Protein AF-A0A955MDL1-F1 (afdb_monomer)

Structure (mmCIF, N/CA/C/O backbone):
data_AF-A0A955MDL1-F1
#
_entry.id   AF-A0A955MDL1-F1
#
loop_
_atom_site.group_PDB
_atom_site.id
_atom_site.type_symbol
_atom_site.label_atom_id
_atom_site.label_alt_id
_atom_site.label_comp_id
_atom_site.label_asym_id
_atom_site.label_entity_id
_atom_site.label_seq_id
_atom_site.pdbx_PDB_ins_code
_atom_site.Cartn_x
_atom_site.Cartn_y
_atom_site.Cartn_z
_atom_site.occupancy
_atom_site.B_iso_or_equiv
_atom_site.auth_seq_id
_atom_site.auth_comp_id
_atom_site.auth_asym_id
_atom_site.auth_atom_id
_atom_site.pdbx_PDB_model_num
ATOM 1 N N . MET A 1 1 ? -19.395 41.963 7.910 1.00 55.44 1 MET A N 1
ATOM 2 C CA . MET A 1 1 ? -18.052 42.006 8.535 1.00 55.44 1 MET A CA 1
ATOM 3 C C . MET A 1 1 ? -17.460 4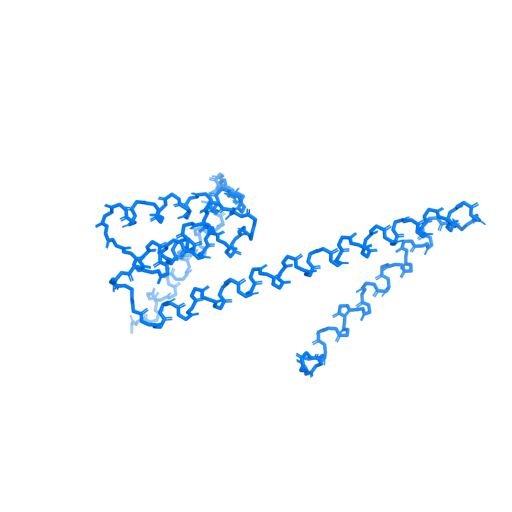0.607 8.825 1.00 55.44 1 MET A C 1
ATOM 5 O O . MET A 1 1 ? -16.649 40.478 9.725 1.00 55.44 1 MET A O 1
ATOM 9 N N . ARG A 1 2 ? -17.827 39.547 8.073 1.00 48.03 2 ARG A N 1
ATOM 10 C CA . ARG A 1 2 ? -17.294 38.172 8.255 1.00 48.03 2 ARG A CA 1
ATOM 11 C C . ARG A 1 2 ? -16.286 37.741 7.177 1.00 48.03 2 ARG A C 1
ATOM 13 O O . ARG A 1 2 ? -15.454 36.889 7.447 1.00 48.03 2 ARG A O 1
ATOM 20 N N . LEU A 1 3 ? -16.311 38.380 6.002 1.00 46.75 3 LEU A N 1
ATOM 21 C CA . LEU A 1 3 ? -15.433 38.042 4.873 1.00 46.75 3 LEU A CA 1
ATOM 22 C C . LEU A 1 3 ? -13.954 38.404 5.100 1.00 46.75 3 LEU A C 1
ATOM 24 O O . LEU A 1 3 ? -13.075 37.714 4.599 1.00 46.75 3 LEU A O 1
ATOM 28 N N . GLN A 1 4 ? -13.663 39.463 5.865 1.00 51.16 4 GLN A N 1
ATOM 29 C CA . GLN A 1 4 ? -12.275 39.865 6.130 1.00 51.16 4 GLN A CA 1
ATOM 30 C C . GLN A 1 4 ? -11.548 38.888 7.063 1.00 51.16 4 GLN A C 1
ATOM 32 O O . GLN A 1 4 ? -10.353 38.681 6.896 1.00 51.16 4 GLN A O 1
ATOM 37 N N . HIS A 1 5 ? -12.256 38.231 7.987 1.00 50.25 5 HIS A N 1
ATOM 38 C CA . HIS A 1 5 ? -11.644 37.235 8.868 1.00 50.25 5 HIS A CA 1
ATOM 39 C C . HIS A 1 5 ? -11.356 35.913 8.152 1.00 50.25 5 HIS A C 1
ATOM 41 O O . HIS A 1 5 ? -10.296 35.337 8.367 1.00 50.25 5 HIS A O 1
ATOM 47 N N . THR A 1 6 ? -12.232 35.459 7.253 1.00 51.28 6 THR A N 1
ATOM 48 C CA . THR A 1 6 ? -11.995 34.224 6.487 1.00 51.28 6 THR A CA 1
ATOM 49 C C . THR A 1 6 ? -10.823 34.360 5.517 1.00 51.28 6 THR A C 1
ATOM 51 O O . THR A 1 6 ? -10.025 33.438 5.397 1.00 51.28 6 THR A O 1
ATOM 54 N N . VAL A 1 7 ? -10.657 35.524 4.880 1.00 55.50 7 VAL A N 1
ATOM 55 C CA . VAL A 1 7 ? -9.517 35.775 3.980 1.00 55.50 7 VAL A CA 1
ATOM 56 C C . VAL A 1 7 ? -8.199 35.870 4.759 1.00 55.50 7 VAL A C 1
ATOM 58 O O . VAL A 1 7 ? -7.183 35.364 4.293 1.00 55.50 7 VAL A O 1
ATOM 61 N N . LEU A 1 8 ? -8.214 36.438 5.971 1.00 49.25 8 LEU A N 1
ATOM 62 C CA . LEU A 1 8 ? -7.022 36.518 6.822 1.00 49.25 8 LEU A CA 1
ATOM 63 C C . LEU A 1 8 ? -6.581 35.139 7.345 1.00 49.25 8 LEU A C 1
ATOM 65 O O . LEU A 1 8 ? -5.388 34.874 7.428 1.00 49.25 8 LEU A O 1
ATOM 69 N N . VAL A 1 9 ? -7.530 34.244 7.649 1.00 53.72 9 VAL A N 1
ATOM 70 C CA . VAL A 1 9 ? -7.240 32.858 8.063 1.00 53.72 9 VAL A CA 1
ATOM 71 C C . VAL A 1 9 ? -6.675 32.040 6.900 1.00 53.72 9 VAL A C 1
ATOM 73 O O . VAL A 1 9 ? -5.698 31.323 7.083 1.00 53.72 9 VAL A O 1
ATOM 76 N N . ILE A 1 10 ? -7.215 32.196 5.688 1.00 53.19 10 ILE A N 1
ATOM 77 C CA . ILE A 1 10 ? -6.696 31.511 4.492 1.00 53.19 10 ILE A CA 1
ATOM 78 C C . ILE A 1 10 ? -5.288 32.018 4.137 1.00 53.19 10 ILE A C 1
ATOM 80 O O . ILE A 1 10 ? -4.415 31.215 3.822 1.00 53.19 10 ILE A O 1
ATOM 84 N N . LEU A 1 11 ? -5.019 33.323 4.268 1.00 51.41 11 LEU A N 1
ATOM 85 C CA . LEU A 1 11 ? -3.676 33.882 4.062 1.00 51.41 11 LEU A CA 1
ATOM 86 C C . LEU A 1 11 ? -2.670 33.462 5.145 1.00 51.41 11 LEU A C 1
ATOM 88 O O . LEU A 1 11 ? -1.492 33.317 4.834 1.00 51.41 11 LEU A O 1
ATOM 92 N N . LEU A 1 12 ? -3.108 33.213 6.384 1.00 54.66 12 LEU A N 1
ATOM 93 C CA . LEU A 1 12 ? -2.248 32.644 7.430 1.00 54.66 12 LEU A CA 1
ATOM 94 C C . LEU A 1 12 ? -1.931 31.160 7.181 1.00 54.66 12 LEU A C 1
ATOM 96 O O . LEU A 1 12 ? -0.813 30.735 7.453 1.00 54.66 12 LEU A O 1
ATOM 100 N N . ILE A 1 13 ? -2.866 30.394 6.604 1.00 53.75 13 ILE A N 1
ATOM 101 C CA . ILE A 1 13 ? -2.633 28.996 6.202 1.00 53.75 13 ILE A CA 1
ATOM 102 C C . ILE A 1 13 ? -1.695 28.927 4.984 1.00 53.75 13 ILE A C 1
ATOM 104 O O . ILE A 1 13 ? -0.784 28.105 4.966 1.00 53.75 13 ILE A O 1
ATOM 108 N N . LEU A 1 14 ? -1.847 29.823 4.000 1.00 47.56 14 LEU A N 1
ATOM 109 C CA . LEU A 1 14 ? -0.930 29.893 2.854 1.00 47.56 14 LEU A CA 1
ATOM 110 C C . LEU A 1 14 ? 0.454 30.454 3.222 1.00 47.56 14 LEU A C 1
ATOM 112 O O . LEU A 1 14 ? 1.456 29.995 2.683 1.00 47.56 14 LEU A O 1
ATOM 116 N N . GLY A 1 15 ? 0.536 31.405 4.158 1.00 46.22 15 GLY A N 1
ATOM 117 C CA . GLY A 1 15 ? 1.809 31.957 4.637 1.00 46.22 15 GLY A CA 1
ATOM 118 C C . GLY A 1 15 ? 2.630 30.984 5.492 1.00 46.22 15 GLY A C 1
ATOM 119 O O . GLY A 1 15 ? 3.854 31.092 5.526 1.00 46.22 15 GLY A O 1
ATOM 120 N N . ALA A 1 16 ? 1.981 30.005 6.134 1.00 46.16 16 ALA A N 1
ATOM 121 C CA . ALA A 1 16 ? 2.651 28.930 6.867 1.00 46.16 16 ALA A CA 1
ATOM 122 C C . ALA A 1 16 ? 3.322 27.888 5.949 1.00 46.16 16 ALA A C 1
ATOM 124 O O . ALA A 1 16 ? 4.179 27.144 6.412 1.00 46.16 16 ALA A O 1
ATOM 125 N N . LEU A 1 17 ? 2.983 27.851 4.653 1.00 49.56 17 LEU A N 1
ATOM 126 C CA . LEU A 1 17 ? 3.570 26.910 3.690 1.00 49.56 17 LEU A CA 1
ATOM 127 C C . LEU A 1 17 ? 4.848 27.430 3.019 1.00 49.56 17 LEU A C 1
ATOM 129 O O . LEU A 1 17 ? 5.585 26.647 2.430 1.00 49.56 17 LEU A O 1
ATOM 133 N N . THR A 1 18 ? 5.144 28.730 3.102 1.00 49.56 18 THR A N 1
ATOM 134 C CA . THR A 1 18 ? 6.296 29.320 2.395 1.00 49.56 18 THR A CA 1
ATOM 135 C C . THR A 1 18 ? 7.410 29.802 3.318 1.00 49.56 18 THR A C 1
ATOM 137 O O . THR A 1 18 ? 8.380 30.378 2.832 1.00 49.56 18 THR A O 1
ATOM 140 N N . ASN A 1 19 ? 7.297 29.608 4.637 1.00 50.38 19 ASN A N 1
ATOM 141 C CA . ASN A 1 19 ? 8.309 30.089 5.576 1.00 50.38 19 ASN A CA 1
ATOM 142 C C . ASN A 1 19 ? 8.525 29.155 6.776 1.00 50.38 19 ASN A C 1
ATOM 144 O O . ASN A 1 19 ? 8.275 29.518 7.923 1.00 50.38 19 ASN A O 1
ATOM 148 N N . SER A 1 20 ? 9.054 27.966 6.504 1.00 47.12 20 SER A N 1
ATOM 149 C CA . SER A 1 20 ? 9.845 27.209 7.475 1.00 47.12 20 SER A CA 1
ATOM 150 C C . SER A 1 20 ? 10.844 26.334 6.727 1.00 47.12 20 SER A C 1
ATOM 152 O O . SER A 1 20 ? 10.493 25.294 6.174 1.00 47.12 20 SER A O 1
ATOM 154 N N . GLY A 1 21 ? 12.107 26.765 6.707 1.00 55.00 21 GLY A N 1
ATOM 155 C CA . GLY A 1 21 ? 13.211 25.834 6.506 1.00 55.00 21 GLY A CA 1
ATOM 156 C C . GLY A 1 21 ? 13.110 24.709 7.541 1.00 55.00 21 GLY A C 1
ATOM 157 O O . GLY A 1 21 ? 12.762 24.974 8.690 1.00 55.00 21 GLY A O 1
ATOM 158 N N . PHE A 1 22 ? 13.389 23.477 7.112 1.00 47.47 22 PHE A N 1
ATOM 159 C CA . PHE A 1 22 ? 13.219 22.231 7.872 1.00 47.47 22 PHE A CA 1
ATOM 160 C C . PHE A 1 22 ? 11.762 21.846 8.193 1.00 47.47 22 PHE A C 1
ATOM 162 O O . PHE A 1 22 ? 11.394 21.668 9.349 1.00 47.47 22 PHE A O 1
ATOM 169 N N . ALA A 1 23 ? 10.944 21.612 7.164 1.00 48.34 23 ALA A N 1
ATOM 170 C CA . ALA A 1 23 ? 9.998 20.502 7.243 1.00 48.34 23 ALA A CA 1
ATOM 171 C C . ALA A 1 23 ? 10.763 19.262 6.769 1.00 48.34 23 ALA A C 1
ATOM 173 O O . ALA A 1 23 ? 11.146 19.185 5.604 1.00 48.34 23 ALA A O 1
ATOM 174 N N . GLN A 1 24 ? 11.088 18.348 7.681 1.00 59.53 24 GLN A N 1
ATOM 175 C CA . GLN A 1 24 ? 11.531 17.020 7.277 1.00 59.53 24 GLN A CA 1
ATOM 176 C C . GLN A 1 24 ? 10.324 16.365 6.608 1.00 59.53 24 GLN A C 1
ATOM 178 O O . GLN A 1 24 ? 9.324 16.092 7.267 1.00 59.53 24 GLN A O 1
ATOM 183 N N . GLU A 1 25 ? 10.381 16.243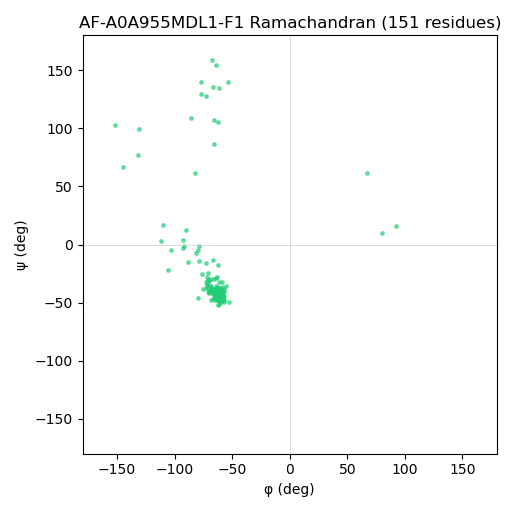 5.287 1.00 76.12 25 GLU A N 1
ATOM 184 C CA . GLU A 1 25 ? 9.400 15.500 4.509 1.00 76.12 25 GLU A CA 1
ATOM 185 C C . GLU A 1 25 ? 9.492 14.048 4.985 1.00 76.12 25 GLU A C 1
ATOM 187 O O . GLU A 1 25 ? 10.514 13.393 4.781 1.00 76.12 25 GLU A O 1
ATOM 192 N N . MET A 1 26 ? 8.499 13.608 5.761 1.00 76.88 26 MET A N 1
ATOM 193 C CA . MET A 1 26 ? 8.456 12.232 6.246 1.00 76.88 26 MET A CA 1
ATOM 194 C C . MET A 1 26 ? 8.249 11.310 5.052 1.00 76.88 26 MET A C 1
ATOM 196 O O . MET A 1 26 ? 7.394 11.587 4.210 1.00 76.88 26 MET A O 1
ATOM 200 N N . SER A 1 27 ? 9.006 10.218 4.991 1.00 89.94 27 SER A N 1
ATOM 201 C CA . SER A 1 27 ? 8.762 9.194 3.978 1.00 89.94 27 SER A CA 1
ATOM 202 C C . SER A 1 27 ? 7.425 8.488 4.227 1.00 89.94 27 SER A C 1
ATOM 204 O O . SER A 1 27 ? 6.928 8.447 5.357 1.00 89.94 27 SER A O 1
ATOM 206 N N . ASP A 1 28 ? 6.863 7.869 3.188 1.00 87.69 28 ASP A N 1
ATOM 207 C CA . ASP A 1 28 ? 5.658 7.039 3.315 1.00 87.69 28 ASP A CA 1
ATOM 208 C C . ASP A 1 28 ? 5.843 5.929 4.368 1.00 87.69 28 ASP A C 1
ATOM 210 O O . ASP A 1 28 ? 4.938 5.651 5.156 1.00 87.69 28 ASP A O 1
ATOM 214 N N . GLU A 1 29 ? 7.050 5.364 4.477 1.00 90.81 29 GLU A N 1
ATOM 215 C CA . GLU A 1 29 ? 7.405 4.389 5.516 1.00 90.81 29 GLU A CA 1
ATOM 216 C C . GLU A 1 29 ? 7.308 4.993 6.928 1.00 90.81 29 GLU A C 1
ATOM 218 O O . GLU A 1 29 ? 6.729 4.392 7.838 1.00 90.81 29 GLU A O 1
ATOM 223 N N . GLU A 1 30 ? 7.836 6.204 7.130 1.00 92.62 30 GLU A N 1
ATOM 224 C CA . GLU A 1 30 ? 7.776 6.895 8.421 1.00 92.62 30 GLU A CA 1
ATOM 225 C C . GLU A 1 30 ? 6.333 7.248 8.804 1.00 92.62 30 GLU A C 1
ATOM 227 O O . GLU A 1 30 ? 5.942 7.089 9.966 1.00 92.62 30 GLU A O 1
ATOM 232 N N . ILE A 1 31 ? 5.524 7.682 7.833 1.00 93.62 31 ILE A N 1
ATOM 233 C CA . ILE A 1 31 ? 4.099 7.976 8.026 1.00 93.62 31 ILE A CA 1
ATOM 234 C C . ILE A 1 31 ? 3.337 6.691 8.378 1.00 93.62 31 ILE A C 1
ATOM 236 O O . ILE A 1 31 ? 2.593 6.669 9.362 1.00 93.62 31 ILE A O 1
ATOM 240 N N . SER A 1 32 ? 3.552 5.607 7.627 1.00 94.19 32 SER A N 1
ATOM 241 C CA . SER A 1 32 ? 2.928 4.302 7.875 1.00 94.19 32 SER A CA 1
ATOM 242 C C . SER A 1 32 ? 3.266 3.771 9.269 1.00 94.19 32 SER A C 1
ATOM 244 O O . SER A 1 32 ? 2.381 3.350 10.018 1.00 94.19 32 SER A O 1
ATOM 246 N N . LYS A 1 33 ? 4.532 3.875 9.683 1.00 95.25 33 LYS A N 1
ATOM 247 C CA . LYS A 1 33 ? 4.983 3.453 11.014 1.00 95.25 33 LYS A CA 1
ATOM 248 C C . LYS A 1 33 ? 4.384 4.294 12.142 1.00 95.25 33 LYS A C 1
ATOM 250 O O . LYS A 1 33 ? 4.053 3.753 13.203 1.00 95.25 33 LYS A O 1
ATOM 255 N N . ALA A 1 34 ? 4.236 5.601 11.935 1.00 95.69 34 ALA A N 1
ATOM 256 C CA . ALA A 1 34 ? 3.591 6.484 12.903 1.00 95.69 34 ALA A CA 1
ATOM 257 C C . ALA A 1 34 ? 2.109 6.120 13.085 1.00 95.69 34 ALA A C 1
ATOM 259 O O . ALA A 1 34 ? 1.648 5.983 14.219 1.00 95.69 34 ALA A O 1
ATOM 260 N N . LEU A 1 35 ? 1.391 5.881 11.984 1.00 97.56 35 LEU A N 1
ATOM 261 C CA . LEU A 1 35 ? 0.002 5.413 12.000 1.00 97.56 35 LEU A CA 1
ATOM 262 C C . LEU A 1 35 ? -0.125 4.048 12.686 1.00 97.56 35 LEU A C 1
ATOM 264 O O . LEU A 1 35 ? -0.968 3.880 13.561 1.00 97.56 35 LEU A O 1
ATOM 268 N N . PHE A 1 36 ? 0.758 3.097 12.373 1.00 97.50 36 PHE A N 1
ATOM 269 C CA . PHE A 1 36 ? 0.789 1.799 13.048 1.00 97.50 36 PHE A CA 1
ATOM 270 C C . PHE A 1 36 ? 0.979 1.942 14.565 1.00 97.50 36 PHE A C 1
ATOM 272 O O . PHE A 1 36 ? 0.260 1.321 15.347 1.00 97.50 36 PHE A O 1
ATOM 279 N N . THR A 1 37 ? 1.912 2.796 14.992 1.00 98.00 37 THR A N 1
ATOM 280 C CA . THR A 1 37 ? 2.164 3.049 16.419 1.00 98.00 37 THR A CA 1
ATOM 281 C C . THR A 1 37 ? 0.943 3.674 17.100 1.00 98.00 37 THR A C 1
ATOM 283 O O . THR A 1 37 ? 0.561 3.233 18.181 1.00 98.00 37 THR A O 1
ATOM 286 N N . SER A 1 38 ? 0.291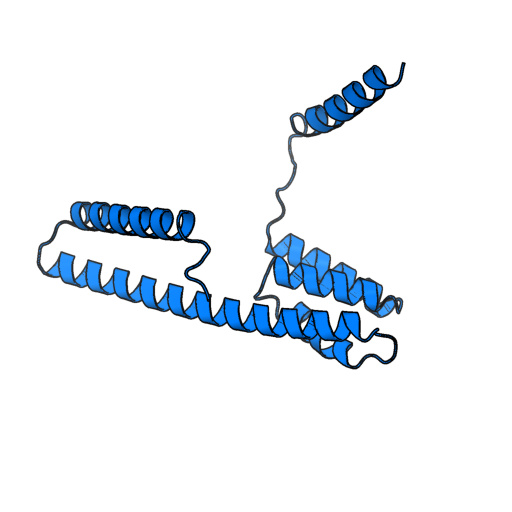 4.643 16.452 1.00 97.50 38 SER A N 1
ATOM 287 C CA . SER A 1 38 ? -0.956 5.249 16.937 1.00 97.50 38 SER A CA 1
ATOM 288 C C . SER A 1 38 ? -2.065 4.204 17.113 1.00 97.50 38 SER A C 1
ATOM 290 O O . SER A 1 38 ? -2.658 4.100 18.188 1.00 97.50 38 SER A O 1
ATOM 292 N N . GLY A 1 39 ? -2.257 3.331 16.118 1.00 97.44 39 GLY A N 1
ATOM 293 C CA . GLY A 1 39 ? -3.242 2.252 16.189 1.00 97.44 39 GLY A CA 1
ATOM 294 C C . GLY A 1 39 ? -2.974 1.265 17.328 1.00 97.44 39 GLY A C 1
ATOM 295 O O . GLY A 1 39 ? -3.902 0.859 18.026 1.00 97.44 39 GLY A O 1
ATOM 296 N N . MET A 1 40 ? -1.705 0.935 17.587 1.00 98.25 40 MET A N 1
ATOM 297 C CA . MET A 1 40 ? -1.302 0.108 18.732 1.00 98.25 40 MET A CA 1
ATOM 298 C C . MET A 1 40 ? -1.654 0.753 20.077 1.00 98.25 40 MET A C 1
ATOM 300 O O . MET A 1 40 ? -2.088 0.065 21.005 1.00 98.25 40 MET A O 1
ATOM 304 N N . GLU A 1 41 ? -1.466 2.067 20.208 1.00 98.31 41 GLU A N 1
ATOM 305 C CA . GLU A 1 41 ? -1.834 2.784 21.428 1.00 98.31 41 GLU A CA 1
ATOM 306 C C . GLU A 1 41 ? -3.345 2.800 21.653 1.00 98.31 41 GLU A C 1
ATOM 308 O O . GLU A 1 41 ? -3.799 2.646 22.789 1.00 98.31 41 GLU A O 1
ATOM 313 N N . ASP A 1 42 ? -4.125 2.998 20.593 1.00 97.50 42 ASP A N 1
ATOM 314 C CA . ASP A 1 42 ? -5.581 2.985 20.674 1.00 97.50 42 ASP A CA 1
ATOM 315 C C . ASP A 1 42 ? -6.130 1.586 20.956 1.00 97.50 42 ASP A C 1
ATOM 317 O O . ASP A 1 42 ? -7.013 1.443 21.805 1.00 97.50 42 ASP A O 1
ATOM 321 N N . GLU A 1 43 ? -5.547 0.541 20.364 1.00 96.00 43 GLU A N 1
ATOM 322 C CA . GLU A 1 43 ? -5.860 -0.854 20.690 1.00 96.00 43 GLU A CA 1
ATOM 323 C C . GLU A 1 43 ? -5.631 -1.114 22.187 1.00 96.00 43 GLU A C 1
ATOM 325 O O . GLU A 1 43 ? -6.516 -1.623 22.877 1.00 96.00 43 GLU A O 1
ATOM 330 N N . ALA A 1 44 ? -4.483 -0.685 22.725 1.00 96.50 44 ALA A N 1
ATOM 331 C CA . ALA A 1 44 ? -4.144 -0.848 24.140 1.00 96.50 44 ALA A CA 1
ATOM 332 C C . ALA A 1 44 ? -5.080 -0.075 25.089 1.00 96.50 44 ALA A C 1
ATOM 334 O O . ALA A 1 44 ? -5.291 -0.496 26.228 1.00 96.50 44 ALA A O 1
ATOM 335 N N . LYS A 1 45 ? -5.652 1.046 24.632 1.00 96.88 45 LYS A N 1
ATOM 336 C CA . LYS A 1 45 ? -6.650 1.838 25.373 1.00 96.88 45 LYS A CA 1
ATOM 337 C C . LYS A 1 45 ? -8.070 1.261 25.262 1.00 96.88 45 LYS A C 1
ATOM 339 O O . LYS A 1 45 ? -8.961 1.745 25.956 1.00 96.88 45 LYS A O 1
ATOM 344 N N . GLY A 1 46 ? -8.290 0.245 24.422 1.00 94.25 46 GLY A N 1
ATOM 345 C CA . GLY A 1 46 ? -9.615 -0.303 24.114 1.00 94.25 46 GLY A CA 1
ATOM 346 C C . GLY A 1 46 ? -10.401 0.519 23.084 1.00 94.25 46 GLY A C 1
ATOM 347 O O . GLY A 1 46 ? -11.581 0.259 22.861 1.00 94.25 46 GLY A O 1
ATOM 348 N N . ASN A 1 47 ? -9.761 1.488 22.427 1.00 95.69 47 ASN A N 1
ATOM 349 C CA . ASN A 1 47 ? -10.342 2.314 21.369 1.00 95.69 47 ASN A CA 1
ATOM 350 C C . ASN A 1 47 ? -10.289 1.566 20.027 1.00 95.69 47 ASN A C 1
ATOM 352 O O . ASN A 1 47 ? -9.620 1.991 19.086 1.00 95.69 47 ASN A O 1
ATOM 356 N N . ILE A 1 48 ? -10.967 0.420 19.943 1.00 94.44 48 ILE A N 1
ATOM 357 C CA . ILE A 1 48 ? -10.780 -0.526 18.833 1.00 94.44 48 ILE A CA 1
ATOM 358 C C . ILE A 1 48 ? -11.117 0.089 17.468 1.00 94.44 48 ILE A C 1
ATOM 360 O O . ILE A 1 48 ? -10.413 -0.161 16.495 1.00 94.44 48 ILE A O 1
ATOM 364 N N . GLU A 1 49 ? -12.154 0.925 17.376 1.00 93.12 49 GLU A N 1
ATOM 365 C CA . GLU A 1 49 ? -12.517 1.579 16.110 1.00 93.12 49 GLU A CA 1
ATOM 366 C C . GLU A 1 49 ? -11.428 2.544 15.617 1.00 93.12 49 GLU A C 1
ATOM 368 O O . GLU A 1 49 ? -11.100 2.545 14.429 1.00 93.12 49 GLU A O 1
ATOM 373 N N . SER A 1 50 ? -10.827 3.322 16.524 1.00 94.12 50 SER A N 1
ATOM 374 C CA . SER A 1 50 ? -9.709 4.212 16.192 1.00 94.12 50 SER A CA 1
ATOM 375 C C . SER A 1 50 ? -8.472 3.418 15.779 1.00 94.12 50 SER A C 1
ATOM 377 O O . SER A 1 50 ? -7.846 3.744 14.773 1.00 94.12 50 SER A O 1
ATOM 379 N N . ALA A 1 51 ? -8.182 2.315 16.475 1.00 96.06 51 ALA A N 1
ATOM 380 C CA . ALA A 1 51 ? -7.092 1.418 16.106 1.00 96.06 51 ALA A CA 1
ATOM 381 C C . ALA A 1 51 ? -7.268 0.855 14.688 1.00 96.06 51 ALA A C 1
ATOM 383 O O . ALA A 1 51 ? -6.338 0.884 13.885 1.00 96.06 51 ALA A O 1
ATOM 384 N N . VAL A 1 52 ? -8.481 0.404 14.345 1.00 94.88 52 VAL A N 1
ATOM 385 C CA . VAL A 1 52 ? -8.812 -0.058 12.989 1.00 94.88 52 VAL A CA 1
ATOM 386 C C . VAL A 1 52 ? -8.582 1.041 11.955 1.00 94.88 52 VAL A C 1
ATOM 388 O O . VAL A 1 52 ? -8.018 0.759 10.897 1.00 94.88 52 VAL A O 1
ATOM 391 N N . LEU A 1 53 ? -8.992 2.280 12.238 1.00 92.88 53 LEU A N 1
ATOM 392 C CA . LEU A 1 53 ? -8.787 3.405 11.326 1.00 92.88 53 LEU A CA 1
ATOM 393 C C . LEU A 1 53 ? -7.297 3.650 11.061 1.00 92.88 53 LEU A C 1
ATOM 395 O O . LEU A 1 53 ? -6.900 3.803 9.906 1.00 92.88 53 LEU A O 1
ATOM 399 N N . ASP A 1 54 ? -6.482 3.659 12.109 1.00 96.44 54 ASP A N 1
ATOM 400 C CA . ASP A 1 54 ? -5.050 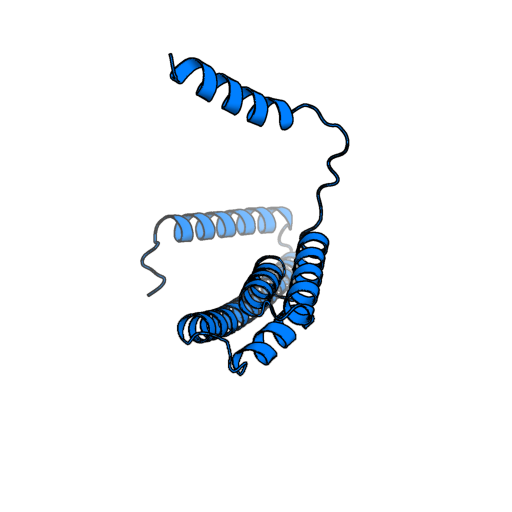3.921 11.999 1.00 96.44 54 ASP A CA 1
ATOM 401 C C . ASP A 1 54 ? -4.302 2.778 11.305 1.00 96.44 54 ASP A C 1
ATOM 403 O O . ASP A 1 54 ? -3.505 3.035 10.401 1.00 96.44 54 ASP A O 1
ATOM 407 N N . PHE A 1 55 ? -4.624 1.516 11.612 1.00 95.38 55 PHE A N 1
ATOM 408 C CA . PHE A 1 55 ? -4.075 0.371 10.876 1.00 95.38 55 PHE A CA 1
ATOM 409 C C . PHE A 1 55 ? -4.488 0.381 9.400 1.00 95.38 55 PHE A C 1
ATOM 411 O O . PHE A 1 55 ? -3.659 0.121 8.529 1.00 95.38 55 PHE A O 1
ATOM 418 N N . SER A 1 56 ? -5.740 0.739 9.096 1.00 92.88 56 SER A N 1
ATOM 419 C CA . SER A 1 56 ? -6.211 0.856 7.708 1.00 92.88 56 SER A CA 1
ATOM 420 C C . SER A 1 56 ? -5.456 1.952 6.956 1.00 92.88 56 SER A C 1
ATOM 422 O O . SER A 1 56 ? -5.065 1.765 5.808 1.00 92.88 56 SER A O 1
ATOM 424 N N . ARG A 1 57 ? -5.203 3.096 7.603 1.00 92.31 57 ARG A N 1
ATOM 425 C CA . ARG A 1 57 ? -4.416 4.186 7.013 1.00 92.31 57 ARG A CA 1
ATOM 426 C C . ARG A 1 57 ? -2.959 3.796 6.805 1.00 92.31 57 ARG A C 1
ATOM 428 O O . ARG A 1 57 ? -2.416 4.127 5.760 1.00 92.31 57 ARG A O 1
ATOM 435 N N . ALA A 1 58 ? -2.346 3.077 7.746 1.00 93.81 58 ALA A N 1
ATOM 436 C CA . ALA A 1 58 ? -0.984 2.577 7.579 1.00 93.81 58 ALA A CA 1
ATOM 437 C C . ALA A 1 58 ? -0.858 1.708 6.313 1.00 93.81 58 ALA A C 1
ATOM 439 O O . ALA A 1 58 ? 0.090 1.883 5.555 1.00 93.81 58 ALA A O 1
ATOM 440 N N . LEU A 1 59 ? -1.858 0.860 6.034 1.00 91.06 59 LEU A N 1
ATOM 441 C CA . LEU A 1 59 ? -1.915 0.030 4.821 1.00 91.06 59 LEU A CA 1
ATOM 442 C C . LEU A 1 59 ? -2.215 0.799 3.534 1.00 91.06 59 LEU A C 1
ATOM 444 O O . LEU A 1 59 ? -1.832 0.360 2.455 1.00 91.06 59 LEU A O 1
ATOM 448 N N . LEU A 1 60 ? -2.921 1.926 3.626 1.00 88.31 60 LEU A N 1
ATOM 449 C CA . LEU A 1 60 ? -3.149 2.794 2.470 1.00 88.31 60 LEU A CA 1
ATOM 450 C C . LEU A 1 60 ? -1.886 3.556 2.063 1.00 88.31 60 LEU A C 1
ATOM 452 O O . LEU A 1 60 ? -1.723 3.851 0.884 1.00 88.31 60 LEU A O 1
ATOM 456 N N . ILE A 1 61 ? -1.032 3.894 3.031 1.00 89.69 61 ILE A N 1
ATOM 457 C CA . ILE A 1 61 ? 0.253 4.552 2.776 1.00 89.69 61 ILE A CA 1
ATOM 458 C C . ILE A 1 61 ? 1.300 3.531 2.330 1.00 89.69 61 ILE A C 1
ATOM 460 O O . ILE A 1 61 ? 2.003 3.755 1.353 1.00 89.69 61 ILE A O 1
ATOM 464 N N . ASP A 1 62 ? 1.377 2.398 3.025 1.00 89.38 62 ASP A N 1
ATOM 465 C CA . ASP A 1 62 ? 2.279 1.300 2.699 1.00 89.38 62 ASP A CA 1
ATOM 466 C C . ASP A 1 62 ? 1.500 -0.017 2.687 1.00 89.38 62 ASP A C 1
ATOM 468 O O . ASP A 1 62 ? 1.253 -0.640 3.726 1.00 89.38 62 ASP A O 1
ATOM 472 N N . SER A 1 63 ? 1.145 -0.457 1.480 1.00 86.19 63 SER A N 1
ATOM 473 C CA . SER A 1 63 ? 0.440 -1.718 1.241 1.00 86.19 63 SER A CA 1
ATOM 474 C C . SER A 1 63 ? 1.242 -2.946 1.690 1.00 86.19 63 SER A C 1
ATOM 476 O O . SER A 1 63 ? 0.664 -4.022 1.874 1.00 86.19 63 SER A O 1
ATOM 478 N N . GLN A 1 64 ? 2.557 -2.808 1.898 1.00 87.19 64 GLN A N 1
ATOM 479 C CA . GLN A 1 64 ? 3.453 -3.883 2.321 1.00 87.19 64 GLN A CA 1
ATOM 480 C C . GLN A 1 64 ? 3.637 -3.958 3.841 1.00 87.19 64 GLN A C 1
ATOM 482 O O . GLN A 1 64 ? 4.275 -4.904 4.324 1.00 87.19 64 GLN A O 1
ATOM 487 N N . ASN A 1 65 ? 3.035 -3.040 4.612 1.00 91.19 65 ASN A N 1
ATOM 488 C CA . ASN A 1 65 ? 3.086 -3.051 6.072 1.00 91.19 65 ASN A CA 1
ATOM 489 C C . ASN A 1 65 ? 2.354 -4.280 6.645 1.00 91.19 65 ASN A C 1
ATOM 491 O O . ASN A 1 65 ? 1.175 -4.266 7.009 1.00 91.19 65 ASN A O 1
ATOM 495 N N . THR A 1 66 ? 3.091 -5.384 6.741 1.00 92.00 66 THR A N 1
ATOM 496 C CA . THR A 1 66 ? 2.560 -6.687 7.146 1.00 92.00 66 THR A CA 1
ATOM 497 C C . THR A 1 66 ? 2.086 -6.672 8.600 1.00 92.00 66 THR A C 1
ATOM 499 O O . THR A 1 66 ? 1.144 -7.387 8.940 1.00 92.00 66 THR A O 1
ATOM 502 N N . GLU A 1 67 ? 2.694 -5.843 9.453 1.00 95.19 67 GLU A N 1
ATOM 503 C CA . GLU A 1 67 ? 2.308 -5.706 10.859 1.00 95.19 67 GLU A CA 1
ATOM 504 C C . GLU A 1 67 ? 0.929 -5.048 10.990 1.00 95.19 67 GLU A C 1
ATOM 506 O O . GLU A 1 67 ? 0.052 -5.588 11.671 1.00 95.19 67 GLU A O 1
ATOM 511 N N . ALA A 1 68 ? 0.696 -3.938 10.280 1.00 93.81 68 ALA A N 1
ATOM 512 C CA . ALA A 1 68 ? -0.607 -3.276 10.231 1.00 93.81 68 ALA A CA 1
ATOM 513 C C . ALA A 1 68 ? -1.688 -4.200 9.651 1.00 93.81 68 ALA A C 1
ATOM 515 O O . ALA A 1 68 ? -2.794 -4.275 10.188 1.00 93.81 68 ALA A O 1
ATOM 516 N N . HIS A 1 69 ? -1.349 -4.972 8.612 1.00 93.00 69 HIS A N 1
ATOM 517 C CA . HIS A 1 69 ? -2.255 -5.952 8.014 1.00 93.00 69 HIS A CA 1
ATOM 518 C C . HIS A 1 69 ? -2.662 -7.038 9.013 1.00 93.00 69 HIS A C 1
ATOM 520 O O . HIS A 1 69 ? -3.850 -7.273 9.229 1.00 93.00 69 HIS A O 1
ATOM 526 N N . GLN A 1 70 ? -1.692 -7.665 9.685 1.00 94.31 70 GLN A N 1
ATOM 527 C CA . GLN A 1 70 ? -1.965 -8.689 10.696 1.00 94.31 70 GLN A CA 1
ATOM 528 C C . GLN A 1 70 ? -2.827 -8.150 11.838 1.00 94.31 70 GLN A C 1
ATOM 530 O O . GLN A 1 70 ? -3.747 -8.834 12.298 1.00 94.31 70 GLN A O 1
ATOM 535 N N . LYS A 1 71 ? -2.561 -6.915 12.277 1.00 95.00 71 LYS A N 1
ATOM 536 C CA . LYS A 1 71 ? -3.360 -6.255 13.306 1.00 95.00 71 LYS A CA 1
ATOM 537 C C . LYS A 1 71 ? -4.797 -6.036 12.864 1.00 95.00 71 LYS A C 1
ATOM 539 O O . LYS A 1 71 ? -5.706 -6.448 13.587 1.00 95.00 71 LYS A O 1
ATOM 544 N N . LEU A 1 72 ? -5.008 -5.509 11.663 1.00 92.62 72 LEU A N 1
ATOM 545 C CA . LEU A 1 72 ? -6.341 -5.292 11.108 1.00 92.62 72 LEU A CA 1
ATOM 546 C C . LEU A 1 72 ? -7.153 -6.597 11.028 1.00 92.62 72 LEU A C 1
ATOM 548 O O . LEU A 1 72 ? -8.293 -6.644 11.495 1.00 92.62 72 LEU A O 1
ATOM 552 N N . ILE A 1 73 ? -6.541 -7.679 10.529 1.00 91.38 73 ILE A N 1
ATOM 553 C CA . ILE A 1 73 ? -7.168 -9.010 10.464 1.00 91.38 73 ILE A CA 1
ATOM 554 C C . ILE A 1 73 ? -7.548 -9.501 11.859 1.00 91.38 73 ILE A C 1
ATOM 556 O O . ILE A 1 73 ? -8.646 -10.015 12.065 1.00 91.38 73 ILE A O 1
ATOM 560 N N . SER A 1 74 ? -6.657 -9.345 12.840 1.00 92.75 74 SER A N 1
ATOM 561 C CA . SER A 1 74 ? -6.914 -9.819 14.202 1.00 92.75 74 SER A CA 1
ATOM 562 C C . SER A 1 74 ? -8.130 -9.134 14.843 1.00 92.75 74 SER A C 1
ATOM 564 O O . SER A 1 74 ? -8.887 -9.774 15.579 1.00 92.75 74 SER A O 1
ATOM 566 N N . LEU A 1 75 ? -8.375 -7.866 14.496 1.00 91.69 75 LEU A N 1
ATOM 567 C CA . LEU A 1 75 ? -9.468 -7.058 15.034 1.00 91.69 75 LEU A CA 1
ATOM 568 C C . LEU A 1 75 ? -10.834 -7.357 14.402 1.00 91.69 75 LEU A C 1
ATOM 570 O O . LEU A 1 75 ? -11.857 -7.004 14.991 1.00 91.69 75 LEU A O 1
ATOM 574 N N . ILE A 1 76 ? -10.903 -8.062 13.266 1.00 89.31 76 ILE A N 1
ATOM 575 C CA . ILE A 1 76 ? -12.180 -8.352 12.586 1.00 89.31 76 ILE A CA 1
ATOM 576 C C . ILE A 1 76 ? -13.162 -9.135 13.474 1.00 89.31 76 ILE A C 1
ATOM 578 O O . ILE A 1 76 ? -14.382 -8.968 13.392 1.00 89.31 76 ILE A O 1
ATOM 582 N N . ASN A 1 77 ? -12.626 -9.986 14.351 1.00 87.75 77 ASN A N 1
ATOM 583 C CA . ASN A 1 77 ? -13.400 -10.833 15.253 1.00 87.75 77 ASN A CA 1
ATOM 584 C C . ASN A 1 77 ? -13.640 -10.180 16.618 1.00 87.75 77 ASN A C 1
ATOM 586 O O . ASN A 1 77 ? -14.244 -10.810 17.487 1.00 87.75 77 ASN A O 1
ATOM 590 N N . HIS A 1 78 ? -13.205 -8.930 16.815 1.00 90.62 78 HIS A N 1
ATOM 591 C CA . HIS A 1 78 ? -13.440 -8.225 18.066 1.00 90.62 78 HIS A CA 1
ATOM 592 C C . HIS A 1 78 ? -14.950 -8.063 18.304 1.00 90.62 78 HIS A C 1
ATOM 594 O O . HIS A 1 78 ? -15.720 -7.741 17.386 1.00 90.62 78 HIS A O 1
ATOM 600 N N . ALA A 1 79 ? -15.385 -8.339 19.536 1.00 87.44 79 ALA A N 1
ATOM 601 C CA . ALA A 1 79 ? -16.802 -8.351 19.899 1.00 87.44 79 ALA A CA 1
ATOM 602 C C . ALA A 1 79 ? -17.432 -6.958 19.760 1.00 87.44 79 ALA A C 1
ATOM 604 O O . ALA A 1 79 ? -18.548 -6.840 19.262 1.00 87.44 79 ALA A O 1
ATOM 605 N N . ASP A 1 80 ? -16.670 -5.925 20.122 1.00 87.69 80 ASP A N 1
ATOM 606 C CA . ASP A 1 80 ? -17.123 -4.529 20.131 1.00 87.69 80 ASP A CA 1
ATOM 607 C C . ASP A 1 80 ? -17.115 -3.858 18.748 1.00 87.69 80 ASP A C 1
ATOM 609 O O . ASP A 1 80 ? -17.564 -2.723 18.617 1.00 87.69 80 ASP A O 1
ATOM 613 N N . LEU A 1 81 ? -16.621 -4.532 17.701 1.00 90.06 81 LEU A N 1
ATOM 614 C CA . LEU A 1 81 ? -16.606 -3.958 16.357 1.00 90.06 81 LEU A CA 1
ATOM 615 C C . LEU A 1 81 ? -18.000 -4.017 15.722 1.00 90.06 81 LEU A C 1
ATOM 617 O O . LEU A 1 81 ? -18.608 -5.091 15.624 1.00 90.06 81 LEU A O 1
ATOM 621 N N . SER A 1 82 ? -18.467 -2.882 15.207 1.00 90.94 82 SER A N 1
ATOM 622 C CA . SER A 1 82 ? -19.705 -2.819 14.432 1.00 90.94 82 SER A CA 1
ATOM 623 C C . SER A 1 82 ? -19.606 -3.621 13.126 1.00 90.94 82 SER A C 1
ATOM 625 O O . SER A 1 82 ? -18.524 -3.844 12.573 1.00 90.94 82 SER A O 1
ATOM 627 N N . ALA A 1 83 ? -20.754 -4.080 12.619 1.00 90.19 83 ALA A N 1
ATOM 628 C CA . ALA A 1 83 ? -20.812 -4.852 11.377 1.00 90.19 83 ALA A CA 1
ATOM 629 C C . ALA A 1 83 ? -20.257 -4.064 10.177 1.00 90.19 83 ALA A C 1
ATOM 631 O O . ALA A 1 83 ? -19.544 -4.638 9.357 1.00 90.19 83 ALA A O 1
ATOM 632 N N . ASP A 1 84 ? -20.518 -2.756 10.117 1.00 89.19 84 ASP A N 1
ATOM 633 C CA . ASP A 1 84 ? -20.053 -1.884 9.035 1.00 89.19 84 ASP A CA 1
ATOM 634 C C . ASP A 1 84 ? -18.522 -1.813 8.985 1.00 89.19 84 ASP A C 1
ATOM 636 O O . ASP A 1 84 ? -17.920 -1.947 7.920 1.00 89.19 84 ASP A O 1
ATOM 640 N N . ILE A 1 85 ? -17.865 -1.700 10.145 1.00 90.12 85 ILE A N 1
ATOM 641 C CA . ILE A 1 85 ? -16.398 -1.700 10.216 1.00 90.12 85 ILE A CA 1
ATOM 642 C C . ILE A 1 85 ? -15.838 -3.058 9.777 1.00 90.12 85 ILE A C 1
ATOM 644 O O . ILE A 1 85 ? -14.861 -3.105 9.033 1.00 90.12 85 ILE A O 1
ATOM 648 N N . LYS A 1 86 ? -16.474 -4.172 10.163 1.00 90.81 86 LYS A N 1
ATOM 649 C CA . LYS A 1 86 ? -16.054 -5.513 9.713 1.00 90.81 86 LYS A CA 1
ATOM 650 C C . LYS A 1 86 ? -16.154 -5.670 8.195 1.00 90.81 86 LYS A C 1
ATOM 652 O O . LYS A 1 86 ? -15.288 -6.309 7.602 1.00 90.81 86 LYS A O 1
ATOM 657 N N . VAL A 1 87 ? -17.186 -5.102 7.568 1.00 89.19 87 VAL A N 1
ATOM 658 C CA . VAL A 1 87 ? -17.315 -5.075 6.102 1.00 89.19 87 VAL A CA 1
ATOM 659 C C . VAL A 1 87 ? -16.194 -4.242 5.486 1.00 89.19 87 VAL A C 1
ATOM 661 O O . VAL A 1 87 ? -15.538 -4.720 4.565 1.00 89.19 87 VAL A O 1
ATOM 664 N N . ASN A 1 88 ? -15.912 -3.056 6.028 1.00 86.50 88 ASN A N 1
ATOM 665 C CA . ASN A 1 88 ? -14.830 -2.204 5.531 1.00 86.50 88 ASN A CA 1
ATOM 666 C C . ASN A 1 88 ? -13.466 -2.902 5.598 1.00 86.50 88 ASN A C 1
ATOM 668 O O . ASN A 1 88 ? -12.716 -2.842 4.631 1.00 86.50 88 ASN A O 1
ATOM 672 N N . ILE A 1 89 ? -13.163 -3.614 6.690 1.00 89.12 89 ILE A N 1
ATOM 673 C CA . ILE A 1 89 ? -11.920 -4.395 6.810 1.00 89.12 89 ILE A CA 1
ATOM 674 C C . ILE A 1 89 ? -11.806 -5.431 5.683 1.00 89.12 89 ILE A C 1
ATOM 676 O O . ILE A 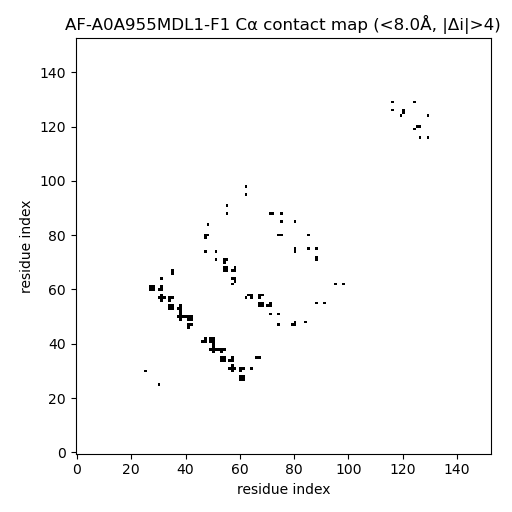1 89 ? -10.760 -5.515 5.049 1.00 89.12 89 ILE A O 1
ATOM 680 N N . ARG A 1 90 ? -12.879 -6.174 5.382 1.00 88.75 90 ARG A N 1
ATOM 681 C CA . ARG A 1 90 ? -12.870 -7.165 4.288 1.00 88.75 90 ARG A CA 1
ATOM 682 C C . ARG A 1 90 ? -12.645 -6.519 2.924 1.00 88.75 90 ARG A C 1
ATOM 684 O O . ARG A 1 90 ? -11.893 -7.046 2.116 1.00 88.75 90 ARG A O 1
ATOM 691 N N . LEU A 1 91 ? -13.261 -5.361 2.683 1.00 86.69 91 LEU A N 1
ATOM 692 C CA . LEU A 1 91 ? -13.034 -4.605 1.450 1.00 86.69 91 LEU A CA 1
ATOM 693 C C . LEU A 1 91 ? -11.576 -4.134 1.335 1.00 86.69 91 LEU A C 1
ATOM 695 O O . LEU A 1 91 ? -11.017 -4.155 0.240 1.00 86.69 91 LEU A O 1
ATOM 699 N N . TYR A 1 92 ? -10.945 -3.747 2.448 1.00 84.38 92 TYR A N 1
ATOM 700 C CA . TYR A 1 92 ? -9.516 -3.434 2.463 1.00 84.38 92 TYR A CA 1
ATOM 701 C C . TYR A 1 92 ? -8.649 -4.664 2.175 1.00 84.38 92 TYR A C 1
ATOM 703 O O . TYR A 1 92 ? -7.702 -4.541 1.404 1.00 84.38 92 TYR A O 1
ATOM 711 N N . GLU A 1 93 ? -8.965 -5.839 2.730 1.00 84.88 93 GLU A N 1
ATOM 712 C CA . GLU A 1 93 ? -8.247 -7.083 2.403 1.00 84.88 93 GLU A CA 1
ATOM 713 C C . GLU A 1 93 ? -8.311 -7.391 0.900 1.00 84.88 93 GLU A C 1
ATOM 715 O O . GLU A 1 93 ? -7.280 -7.663 0.278 1.00 84.88 93 GLU A O 1
ATOM 720 N N . ASP A 1 94 ? -9.503 -7.290 0.305 1.00 87.44 94 ASP A N 1
ATOM 721 C CA . ASP A 1 94 ? -9.696 -7.486 -1.133 1.00 87.44 94 ASP A CA 1
ATOM 722 C C . ASP A 1 94 ? -8.863 -6.474 -1.935 1.00 87.44 94 ASP A C 1
ATOM 724 O O . ASP A 1 94 ? -8.158 -6.848 -2.875 1.00 87.44 94 ASP A O 1
ATOM 728 N N . LEU A 1 95 ? -8.881 -5.196 -1.541 1.00 85.12 95 LEU A N 1
ATOM 729 C CA . LEU A 1 95 ? -8.104 -4.144 -2.194 1.00 85.12 95 LEU A CA 1
ATOM 730 C C . LEU A 1 95 ? -6.595 -4.415 -2.129 1.00 85.12 95 LEU A C 1
ATOM 732 O O . LEU A 1 95 ? -5.921 -4.338 -3.155 1.00 85.12 95 LEU A O 1
ATOM 736 N N . VAL A 1 96 ? -6.066 -4.764 -0.953 1.00 83.50 96 VAL A N 1
ATOM 737 C CA . VAL A 1 96 ? -4.644 -5.096 -0.763 1.00 83.50 96 VAL A CA 1
ATOM 738 C C . VAL A 1 96 ? -4.254 -6.296 -1.628 1.00 83.50 96 VAL A C 1
ATOM 740 O O . VAL A 1 96 ? -3.207 -6.283 -2.280 1.00 83.50 96 VAL A O 1
ATOM 743 N N . TYR A 1 97 ? -5.113 -7.315 -1.704 1.00 85.19 97 TYR A N 1
ATOM 744 C CA . TYR A 1 97 ? -4.898 -8.458 -2.587 1.00 85.19 97 TYR A CA 1
ATOM 745 C C . TYR A 1 97 ? -4.820 -8.042 -4.066 1.00 85.19 97 TYR A C 1
ATOM 747 O O . TYR A 1 97 ? -3.896 -8.452 -4.778 1.00 85.19 97 TYR A O 1
ATOM 755 N N . TYR A 1 98 ? -5.756 -7.211 -4.536 1.00 86.38 98 TYR A N 1
ATOM 756 C CA . TYR A 1 98 ? -5.758 -6.729 -5.918 1.00 86.38 98 TYR A CA 1
ATOM 757 C C . TYR A 1 98 ? -4.537 -5.868 -6.240 1.00 86.38 98 TYR A C 1
ATOM 759 O O . TYR A 1 98 ? -3.934 -6.065 -7.298 1.00 86.38 98 TYR A O 1
ATOM 767 N N . LEU A 1 99 ? -4.144 -4.972 -5.332 1.00 81.75 99 LEU A N 1
ATOM 768 C CA . LEU A 1 99 ? -2.945 -4.144 -5.472 1.00 81.75 99 LEU A CA 1
ATOM 769 C C . LEU A 1 99 ? -1.698 -5.007 -5.652 1.00 81.75 99 LEU A C 1
ATOM 771 O O . LEU A 1 99 ? -0.991 -4.857 -6.645 1.00 81.75 99 LEU A O 1
ATOM 775 N N . LYS A 1 100 ? -1.500 -6.005 -4.788 1.00 82.81 100 LYS A N 1
ATOM 776 C CA . LYS A 1 100 ? -0.355 -6.918 -4.883 1.00 82.81 100 LYS A CA 1
ATOM 777 C C . LYS A 1 100 ? -0.309 -7.692 -6.206 1.00 82.81 100 LYS A C 1
ATOM 779 O O . LYS A 1 100 ? 0.757 -7.926 -6.783 1.00 82.81 100 LYS A O 1
ATOM 784 N N . ASN A 1 101 ? -1.469 -8.119 -6.701 1.00 86.94 101 ASN A N 1
ATOM 785 C CA . ASN A 1 101 ? -1.566 -8.794 -7.994 1.00 86.94 101 ASN A CA 1
ATOM 786 C C . ASN A 1 101 ? -1.234 -7.846 -9.161 1.00 86.94 101 ASN A C 1
ATOM 788 O O . ASN A 1 101 ? -0.600 -8.267 -10.128 1.00 86.94 101 ASN A O 1
ATOM 792 N N . LEU A 1 102 ? -1.650 -6.579 -9.081 1.00 86.38 102 LEU A N 1
ATOM 793 C CA . LEU A 1 102 ? -1.304 -5.557 -10.069 1.00 86.38 102 LEU A CA 1
ATOM 794 C C . LEU A 1 102 ? 0.194 -5.244 -10.050 1.00 86.38 102 LEU A C 1
ATOM 796 O O . LEU A 1 102 ? 0.812 -5.289 -11.110 1.00 86.38 102 LEU A O 1
ATOM 800 N N . GLU A 1 103 ? 0.787 -5.032 -8.875 1.00 85.12 103 GLU A N 1
ATOM 801 C CA . GLU A 1 103 ? 2.234 -4.832 -8.698 1.00 85.12 103 GLU A CA 1
ATOM 802 C C . GLU A 1 103 ? 3.028 -5.969 -9.352 1.00 85.12 103 GLU A C 1
ATOM 804 O O . GLU A 1 103 ? 3.871 -5.733 -10.215 1.00 85.12 103 GLU A O 1
ATOM 809 N N . SER A 1 104 ? 2.662 -7.222 -9.064 1.00 85.06 104 SER A N 1
ATOM 810 C CA . SER A 1 104 ? 3.320 -8.400 -9.649 1.00 85.06 104 SER A CA 1
ATOM 811 C C . SER A 1 104 ? 3.253 -8.422 -11.186 1.00 85.06 104 SER A C 1
ATOM 813 O O . SER A 1 104 ? 4.190 -8.863 -11.860 1.00 85.06 104 SER A O 1
ATOM 815 N N . LYS A 1 105 ? 2.138 -7.961 -11.771 1.00 87.19 105 LYS A N 1
ATOM 816 C CA . LYS A 1 105 ? 1.967 -7.870 -13.231 1.00 87.19 105 LYS A CA 1
ATOM 817 C C . LYS A 1 105 ? 2.787 -6.735 -13.837 1.00 87.19 105 LYS A C 1
ATOM 819 O O . LYS A 1 105 ? 3.318 -6.906 -14.938 1.00 87.19 105 LYS A O 1
ATOM 824 N N . VAL A 1 106 ? 2.893 -5.605 -13.139 1.00 87.31 106 VAL A N 1
ATOM 825 C CA . VAL A 1 106 ? 3.755 -4.487 -13.538 1.00 87.31 106 VAL A CA 1
ATOM 826 C C . VAL A 1 106 ? 5.209 -4.951 -13.548 1.00 87.31 106 VAL A C 1
ATOM 828 O O . VAL A 1 106 ? 5.836 -4.906 -14.602 1.00 87.31 106 VAL A O 1
ATOM 831 N N . GLU A 1 107 ? 5.696 -5.548 -12.460 1.00 88.25 107 GLU A N 1
ATOM 832 C CA . GLU A 1 107 ? 7.065 -6.077 -12.365 1.00 88.25 107 GLU A CA 1
ATOM 833 C C . GLU A 1 107 ? 7.381 -7.124 -13.446 1.00 88.25 107 GLU A C 1
ATOM 835 O O . GLU A 1 107 ? 8.487 -7.196 -13.992 1.00 88.25 107 GLU A O 1
ATOM 840 N N . PHE A 1 108 ? 6.425 -8.004 -13.756 1.00 89.31 108 PHE A N 1
ATOM 841 C CA . PHE A 1 108 ? 6.574 -8.959 -14.853 1.00 89.31 108 PHE A CA 1
ATOM 842 C C . PHE A 1 108 ? 6.725 -8.252 -16.208 1.00 89.31 108 PHE A C 1
ATOM 844 O O . PHE A 1 108 ? 7.595 -8.611 -17.008 1.00 89.31 108 PHE A O 1
ATOM 851 N N . SER A 1 109 ? 5.898 -7.238 -16.457 1.00 88.06 109 SER A N 1
ATOM 852 C CA . SER A 1 109 ? 5.911 -6.476 -17.707 1.00 88.06 109 SER A CA 1
ATOM 853 C C . SER A 1 109 ? 7.203 -5.671 -17.856 1.00 88.06 109 SER A C 1
ATOM 855 O 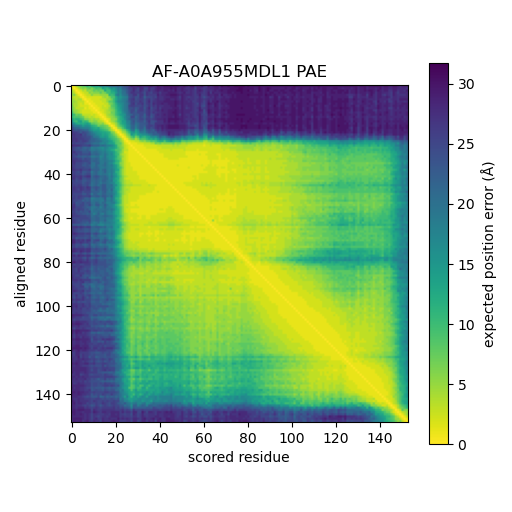O . SER A 1 109 ? 7.819 -5.702 -18.917 1.00 88.06 109 SER A O 1
ATOM 857 N N . GLU A 1 110 ? 7.670 -5.029 -16.786 1.00 88.69 110 GLU A N 1
ATOM 858 C CA . GLU A 1 110 ? 8.929 -4.277 -16.761 1.00 88.69 110 GLU A CA 1
ATOM 859 C C . GLU A 1 110 ? 10.136 -5.164 -17.064 1.00 88.69 110 GLU A C 1
ATOM 861 O O . GLU A 1 110 ? 10.965 -4.821 -17.909 1.00 88.69 110 GLU A O 1
ATOM 866 N N . ARG A 1 111 ? 10.208 -6.351 -16.448 1.00 91.88 111 ARG A N 1
ATOM 867 C CA . ARG A 1 111 ? 11.254 -7.335 -16.764 1.00 91.88 111 ARG A CA 1
ATOM 868 C C . ARG A 1 111 ? 11.204 -7.771 -18.222 1.00 91.88 11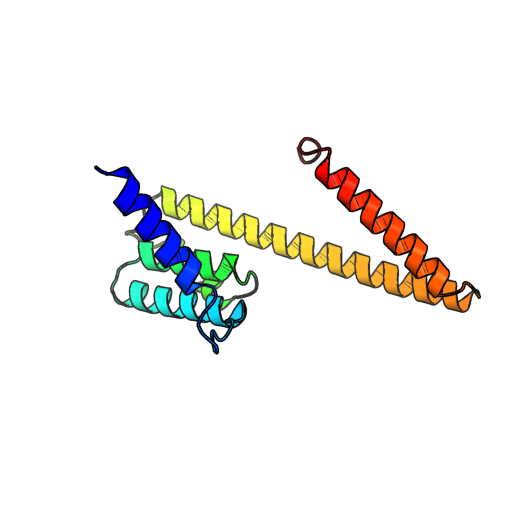1 ARG A C 1
ATOM 870 O O . ARG A 1 111 ? 12.245 -7.882 -18.861 1.00 91.88 111 ARG A O 1
ATOM 877 N N . THR A 1 112 ? 10.005 -7.994 -18.754 1.00 90.81 112 THR A N 1
ATOM 878 C CA . THR A 1 112 ? 9.824 -8.381 -20.158 1.00 90.81 112 THR A CA 1
ATOM 879 C C . THR A 1 112 ? 10.321 -7.284 -21.101 1.00 90.81 112 THR A C 1
ATOM 881 O O . THR A 1 112 ? 11.074 -7.577 -22.026 1.00 90.81 112 THR A O 1
ATOM 884 N N . VAL A 1 113 ? 9.971 -6.021 -20.839 1.00 88.88 113 VAL A N 1
ATOM 885 C CA . VAL A 1 113 ? 10.454 -4.865 -21.613 1.00 88.88 113 VAL A CA 1
ATOM 886 C C . VAL A 1 113 ? 11.974 -4.736 -21.534 1.00 88.88 113 VAL A C 1
ATOM 888 O O . VAL A 1 113 ? 12.613 -4.514 -22.560 1.00 88.88 113 VAL A O 1
ATOM 891 N N . SER A 1 114 ? 12.558 -4.912 -20.347 1.00 90.50 114 SER A N 1
ATOM 892 C CA . SER A 1 114 ? 14.012 -4.869 -20.152 1.00 90.50 114 SER A CA 1
ATOM 893 C C . SER A 1 114 ? 14.724 -5.947 -20.978 1.00 90.50 114 SER A C 1
ATOM 895 O O . SER A 1 114 ? 15.642 -5.643 -21.739 1.00 90.50 114 SER A O 1
ATOM 897 N N . ASN A 1 115 ? 14.238 -7.192 -20.914 1.00 92.56 115 ASN A N 1
ATOM 898 C CA . ASN A 1 115 ? 14.804 -8.311 -21.668 1.00 92.56 115 ASN A CA 1
ATOM 899 C C . ASN A 1 115 ? 14.708 -8.089 -23.184 1.00 92.56 115 ASN A C 1
ATOM 901 O O . ASN A 1 115 ? 15.707 -8.232 -23.882 1.00 92.56 115 ASN A O 1
ATOM 905 N N . LEU A 1 116 ? 13.534 -7.691 -23.689 1.00 91.06 116 LEU A N 1
ATOM 906 C CA . LEU A 1 116 ? 13.332 -7.428 -25.119 1.00 91.06 116 LEU A CA 1
ATOM 907 C C . LEU A 1 116 ? 14.191 -6.263 -25.615 1.00 91.06 116 LEU A C 1
ATOM 909 O O . LEU A 1 116 ? 14.745 -6.331 -26.707 1.00 91.06 116 LEU A O 1
ATOM 913 N N . THR A 1 117 ? 14.329 -5.206 -24.811 1.00 91.94 117 THR A N 1
ATOM 914 C CA . THR A 1 117 ? 15.234 -4.093 -25.125 1.00 91.94 117 THR A CA 1
ATOM 915 C C . THR A 1 117 ? 16.671 -4.595 -25.263 1.00 91.94 117 THR A C 1
ATOM 917 O O . THR A 1 117 ? 17.341 -4.244 -26.230 1.00 91.94 117 THR A O 1
ATOM 920 N N . GLY A 1 118 ? 17.123 -5.464 -24.353 1.00 91.62 118 GLY A N 1
ATOM 921 C CA . GLY A 1 118 ? 18.436 -6.106 -24.440 1.00 91.62 118 GLY A CA 1
ATOM 922 C C . GLY A 1 118 ? 18.614 -6.935 -25.716 1.00 91.62 118 GLY A C 1
ATOM 923 O O . GLY A 1 118 ? 19.581 -6.732 -26.443 1.00 91.62 118 GLY A O 1
ATOM 924 N N . GLU A 1 119 ? 17.648 -7.799 -26.039 1.00 96.00 119 GLU A N 1
ATOM 925 C CA . GLU A 1 119 ? 17.674 -8.614 -27.263 1.00 96.00 119 GLU A CA 1
ATOM 926 C C . GLU A 1 119 ? 17.721 -7.756 -28.537 1.00 96.00 119 GLU A C 1
ATOM 928 O O . GLU A 1 119 ? 18.451 -8.068 -29.476 1.00 96.00 119 GLU A O 1
ATOM 933 N N . LEU A 1 120 ? 16.965 -6.655 -28.585 1.00 93.25 120 LEU A N 1
ATOM 934 C CA . LEU A 1 120 ? 16.972 -5.741 -29.728 1.00 93.25 120 LEU A CA 1
ATOM 935 C C . LEU A 1 120 ? 18.308 -4.999 -29.852 1.00 93.25 120 LEU A C 1
ATOM 937 O O . LEU A 1 120 ? 18.820 -4.852 -30.960 1.00 93.25 120 LEU A O 1
ATOM 941 N N . ILE A 1 121 ? 18.911 -4.583 -28.740 1.00 94.69 121 ILE A N 1
ATOM 942 C CA . ILE A 1 121 ? 20.253 -3.985 -28.758 1.00 94.69 121 ILE A CA 1
ATOM 943 C C . ILE A 1 121 ? 21.281 -4.989 -29.296 1.00 94.69 121 ILE A C 1
ATOM 945 O O . ILE A 1 121 ? 22.082 -4.634 -30.161 1.00 94.69 121 ILE A O 1
ATOM 949 N N . ASP A 1 122 ? 21.215 -6.253 -28.872 1.00 96.12 122 ASP A N 1
ATOM 950 C CA . ASP A 1 122 ? 22.098 -7.319 -29.366 1.00 96.12 122 ASP A CA 1
ATOM 951 C C . ASP A 1 122 ? 21.914 -7.593 -30.873 1.00 96.12 122 ASP A C 1
ATOM 953 O O . ASP A 1 122 ? 22.858 -7.983 -31.564 1.00 96.12 122 ASP A O 1
ATOM 957 N N . LEU A 1 123 ? 20.715 -7.341 -31.410 1.00 96.50 123 LEU A N 1
ATOM 958 C CA . LEU A 1 123 ? 20.415 -7.385 -32.846 1.00 96.50 123 LEU A CA 1
ATOM 959 C C . LEU A 1 123 ? 20.877 -6.132 -33.615 1.00 96.50 123 LEU A C 1
ATOM 961 O O . LEU A 1 123 ? 20.727 -6.079 -34.838 1.00 96.50 123 LEU A O 1
ATOM 965 N N . GLY A 1 124 ? 21.459 -5.144 -32.930 1.00 95.75 124 GLY A N 1
ATOM 966 C CA . GLY A 1 124 ? 22.023 -3.931 -33.522 1.00 95.75 124 GLY A CA 1
ATOM 967 C C . GLY A 1 124 ? 21.061 -2.746 -33.596 1.00 95.75 124 GLY A C 1
ATOM 968 O O . GLY A 1 124 ? 21.327 -1.802 -34.340 1.00 95.75 124 GLY A O 1
ATOM 969 N N . TYR A 1 125 ? 19.944 -2.779 -32.864 1.00 95.12 125 TYR A N 1
ATOM 970 C CA . TYR A 1 125 ? 19.077 -1.612 -32.721 1.00 95.12 125 TYR A CA 1
ATOM 971 C C . TYR A 1 125 ? 19.683 -0.611 -31.726 1.00 95.12 125 TYR A C 1
ATOM 973 O O . TYR A 1 125 ? 20.209 -0.983 -30.680 1.00 95.12 125 TYR A O 1
ATOM 981 N N . GLU A 1 126 ? 19.582 0.680 -32.041 1.00 94.88 126 GLU A N 1
ATOM 982 C CA . GLU A 1 126 ? 20.087 1.757 -31.183 1.00 94.88 126 GLU A CA 1
ATOM 983 C C . GLU A 1 126 ? 19.207 1.931 -29.936 1.00 94.88 126 GLU A C 1
ATOM 985 O O . GLU A 1 126 ? 17.993 2.124 -30.043 1.00 94.88 126 GLU A O 1
ATOM 990 N N . ALA A 1 127 ? 19.822 1.928 -28.749 1.00 89.06 127 ALA A N 1
ATOM 991 C CA . ALA A 1 127 ? 19.113 2.037 -27.470 1.00 89.06 127 ALA A CA 1
ATOM 992 C C . ALA A 1 127 ? 18.252 3.310 -27.368 1.00 89.06 127 ALA A C 1
ATOM 994 O O . ALA A 1 127 ? 17.122 3.260 -26.891 1.00 89.06 127 ALA A O 1
ATOM 995 N N . SER A 1 128 ? 18.748 4.435 -27.889 1.00 90.06 128 SER A N 1
ATOM 996 C CA . SER A 1 128 ? 18.032 5.716 -27.877 1.00 90.06 128 SER A CA 1
ATOM 997 C C . SER A 1 128 ? 16.742 5.692 -28.701 1.00 90.06 128 SER A C 1
ATOM 999 O O . SER A 1 128 ? 15.749 6.296 -28.302 1.00 90.06 128 SER A O 1
ATOM 1001 N N . ALA A 1 129 ? 16.726 4.968 -29.823 1.00 90.81 129 ALA A N 1
ATOM 1002 C CA . ALA A 1 129 ? 15.526 4.814 -30.641 1.00 90.81 129 ALA A CA 1
ATOM 1003 C C . ALA A 1 129 ? 14.482 3.930 -29.938 1.00 90.81 129 ALA A C 1
ATOM 1005 O O . ALA A 1 129 ? 13.287 4.208 -30.005 1.00 90.81 129 ALA A O 1
ATOM 1006 N N . LEU A 1 130 ? 1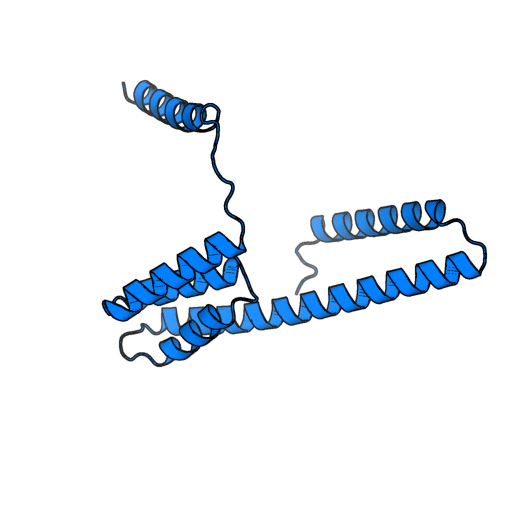4.931 2.888 -29.229 1.00 90.75 130 LEU A N 1
ATOM 1007 C CA . LEU A 1 130 ? 14.052 2.022 -28.440 1.00 90.75 130 LEU A CA 1
ATOM 1008 C C . LEU A 1 130 ? 13.433 2.772 -27.252 1.00 90.75 130 LEU A C 1
ATOM 1010 O O . LEU A 1 130 ? 12.240 2.627 -26.995 1.00 90.75 130 LEU A O 1
ATOM 1014 N N . GLU A 1 131 ? 14.211 3.603 -26.554 1.00 89.88 131 GLU A N 1
ATOM 1015 C CA . GLU A 1 131 ? 13.710 4.445 -25.460 1.00 89.88 131 GLU A CA 1
ATOM 1016 C C . GLU A 1 131 ? 12.647 5.444 -25.934 1.00 89.88 131 GLU A C 1
ATOM 1018 O O . GLU A 1 131 ? 11.625 5.610 -25.265 1.00 89.88 131 GLU A O 1
ATOM 1023 N N . GLU A 1 132 ? 12.846 6.069 -27.100 1.00 92.31 132 GLU A N 1
ATOM 1024 C CA . GLU A 1 132 ? 11.871 6.994 -27.688 1.00 92.31 132 GLU A CA 1
ATOM 1025 C C . GLU A 1 132 ? 10.541 6.290 -28.007 1.00 92.31 132 GLU A C 1
ATOM 1027 O O . GLU A 1 132 ? 9.467 6.795 -27.673 1.00 92.31 132 GLU A O 1
ATOM 1032 N N . GLU A 1 133 ? 10.593 5.101 -28.609 1.00 91.50 133 GLU A N 1
ATOM 1033 C CA . GLU A 1 133 ? 9.393 4.314 -28.917 1.00 91.50 133 GLU A CA 1
ATOM 1034 C C . GLU A 1 133 ? 8.687 3.813 -27.647 1.00 91.50 133 GLU A C 1
ATOM 1036 O O . GLU A 1 133 ? 7.459 3.879 -27.549 1.00 91.50 133 GLU A O 1
ATOM 1041 N N . LEU A 1 134 ? 9.438 3.382 -26.628 1.00 87.81 134 LEU A N 1
ATOM 1042 C CA . LEU A 1 134 ? 8.867 3.005 -25.333 1.00 87.81 134 LEU A CA 1
ATOM 1043 C C . LEU A 1 134 ? 8.176 4.186 -24.646 1.00 87.81 134 LEU A C 1
ATOM 1045 O O . LEU A 1 134 ? 7.134 3.995 -24.015 1.00 87.81 134 LEU A O 1
ATOM 1049 N N . LEU A 1 135 ? 8.722 5.398 -24.770 1.00 89.75 135 LEU A N 1
ATOM 1050 C CA . LEU A 1 135 ? 8.097 6.602 -24.234 1.00 89.75 135 LEU A CA 1
ATOM 1051 C C . LEU A 1 135 ? 6.763 6.896 -24.936 1.00 89.75 135 LEU A C 1
ATOM 1053 O O . LEU A 1 135 ? 5.762 7.086 -24.247 1.00 89.75 135 LEU A O 1
ATOM 1057 N N . LYS A 1 136 ? 6.714 6.825 -26.274 1.00 90.44 136 LYS A N 1
ATOM 1058 C CA . LYS A 1 136 ? 5.468 6.992 -27.050 1.00 90.44 136 LYS A CA 1
ATOM 1059 C C . LYS A 1 136 ? 4.399 5.985 -26.633 1.00 90.44 136 LYS A C 1
ATOM 1061 O O . LYS A 1 136 ? 3.250 6.354 -26.413 1.00 90.44 136 LYS A O 1
ATOM 1066 N N . ILE A 1 137 ? 4.779 4.716 -26.466 1.00 85.94 137 ILE A N 1
ATOM 1067 C CA . ILE A 1 137 ? 3.853 3.667 -26.014 1.00 85.94 137 ILE A CA 1
ATOM 1068 C C . ILE A 1 137 ? 3.321 3.979 -24.608 1.00 85.94 137 ILE A C 1
ATOM 1070 O O . ILE A 1 137 ? 2.123 3.833 -24.362 1.00 85.94 137 ILE A O 1
ATOM 1074 N N . LYS A 1 138 ? 4.182 4.422 -23.680 1.00 84.25 138 LYS A N 1
ATOM 1075 C CA . LYS A 1 138 ? 3.764 4.808 -22.321 1.00 84.25 138 LYS A CA 1
ATOM 1076 C C . LYS A 1 138 ? 2.783 5.981 -22.343 1.00 84.25 138 LYS A C 1
ATOM 1078 O O . LYS A 1 138 ? 1.769 5.929 -21.649 1.00 84.25 138 LYS A O 1
ATOM 1083 N N . GLU A 1 139 ? 3.055 7.003 -23.147 1.00 86.88 139 GLU A N 1
ATOM 1084 C CA . GLU A 1 139 ? 2.168 8.157 -23.317 1.00 86.88 139 GLU A CA 1
ATOM 1085 C C . GLU A 1 139 ? 0.809 7.745 -23.897 1.00 86.88 139 GLU A C 1
ATOM 1087 O O . GLU A 1 139 ? -0.228 8.114 -23.346 1.00 86.88 139 GLU A O 1
ATOM 1092 N N . ASP A 1 140 ? 0.790 6.901 -24.930 1.00 83.94 140 ASP A N 1
ATOM 1093 C CA . ASP A 1 140 ? -0.444 6.383 -25.530 1.00 83.94 140 ASP A CA 1
ATOM 1094 C C . ASP A 1 140 ? -1.296 5.590 -24.529 1.00 83.94 140 ASP A C 1
ATOM 1096 O O . ASP A 1 140 ? -2.524 5.722 -24.504 1.00 83.94 140 ASP A O 1
ATOM 1100 N N . VAL A 1 141 ? -0.663 4.767 -23.688 1.00 78.25 141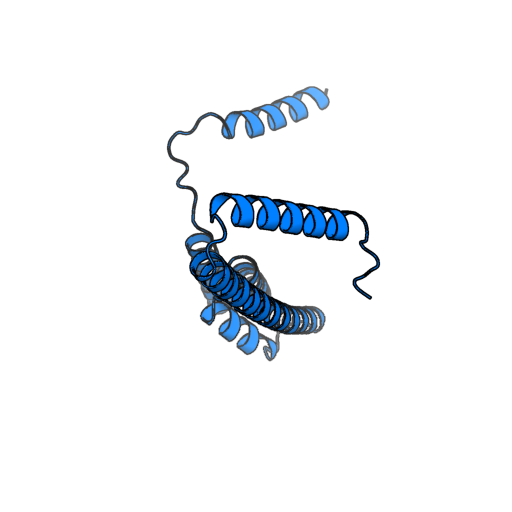 VAL A N 1
ATOM 1101 C CA . VAL A 1 141 ? -1.355 4.014 -22.633 1.00 78.25 141 VAL A CA 1
ATOM 1102 C C . VAL A 1 141 ? -1.959 4.959 -21.592 1.00 78.25 141 VAL A C 1
ATOM 1104 O O . VAL A 1 141 ? -3.119 4.775 -21.220 1.00 78.25 141 VAL A O 1
ATOM 1107 N N . LEU A 1 142 ? -1.220 5.988 -21.162 1.00 77.12 142 LEU A N 1
ATOM 1108 C CA . LEU A 1 142 ? -1.703 6.994 -20.205 1.00 77.12 142 LEU A CA 1
ATOM 1109 C C . LEU A 1 142 ? -2.863 7.825 -20.766 1.00 77.12 142 LEU A C 1
ATOM 1111 O O . LEU A 1 142 ? -3.825 8.118 -20.060 1.00 77.12 142 LEU A O 1
ATOM 1115 N N . VAL A 1 143 ? -2.810 8.186 -22.048 1.00 80.00 143 VAL A N 1
ATOM 1116 C CA . VAL A 1 143 ? -3.911 8.896 -22.707 1.00 80.00 143 VAL A CA 1
ATOM 1117 C C . VAL A 1 143 ? -5.140 7.990 -22.789 1.00 80.00 143 VAL A C 1
ATOM 1119 O O . VAL A 1 143 ? -6.236 8.403 -22.417 1.00 80.00 143 VAL A O 1
ATOM 1122 N N . ARG A 1 144 ? -4.991 6.728 -23.203 1.00 75.44 144 ARG A N 1
ATOM 1123 C CA . ARG A 1 144 ? -6.130 5.797 -23.280 1.00 75.44 144 ARG A CA 1
ATOM 1124 C C . ARG A 1 144 ? -6.775 5.533 -21.919 1.00 75.44 144 ARG A C 1
ATOM 1126 O O . ARG A 1 144 ? -7.999 5.445 -21.861 1.00 75.44 144 ARG A O 1
ATOM 1133 N N . SER A 1 145 ? -5.991 5.450 -20.842 1.00 68.88 145 SER A N 1
ATOM 1134 C CA . SER A 1 145 ? -6.529 5.273 -19.487 1.00 68.88 145 SER A CA 1
ATOM 1135 C C . SER A 1 145 ? -7.237 6.526 -18.955 1.00 68.88 145 SER A C 1
ATOM 1137 O O . SER A 1 145 ? -8.211 6.401 -18.218 1.00 68.88 145 SER A O 1
ATOM 1139 N N . ALA A 1 146 ? -6.821 7.727 -19.372 1.00 65.31 146 ALA A N 1
ATOM 1140 C CA . ALA A 1 146 ? -7.453 8.985 -18.971 1.00 65.31 146 ALA A CA 1
ATOM 1141 C C . ALA A 1 146 ? -8.793 9.280 -19.683 1.00 65.31 146 ALA A C 1
ATOM 1143 O O . ALA A 1 146 ? -9.621 10.008 -19.136 1.00 65.31 146 ALA A O 1
ATOM 1144 N N . TYR A 1 147 ? -9.023 8.733 -20.885 1.00 56.97 147 TYR A N 1
ATOM 1145 C CA . TYR A 1 147 ? -10.203 9.042 -21.714 1.00 56.97 147 TYR A CA 1
ATOM 1146 C C . TYR A 1 147 ? -11.314 7.971 -21.711 1.00 56.97 147 TYR A C 1
ATOM 1148 O O . TYR A 1 147 ? -12.386 8.224 -22.260 1.00 56.97 147 TYR A O 1
ATOM 1156 N N . HIS A 1 148 ? -11.118 6.812 -21.068 1.00 51.91 148 HIS A N 1
ATOM 1157 C CA . HIS A 1 148 ? -12.137 5.754 -20.967 1.00 51.91 148 HIS A CA 1
ATOM 1158 C C . HIS A 1 148 ? -12.308 5.221 -19.531 1.00 51.91 148 HIS A C 1
ATOM 1160 O O . HIS A 1 148 ? -11.859 4.114 -19.232 1.00 51.91 148 HIS A O 1
ATOM 1166 N N . PRO A 1 149 ? -13.006 5.954 -18.641 1.00 49.12 149 PRO A N 1
ATOM 1167 C CA . PRO A 1 149 ? -13.331 5.461 -17.298 1.00 49.12 149 PRO A CA 1
ATOM 1168 C C . PRO A 1 149 ? -14.304 4.263 -17.292 1.00 49.12 149 PRO A C 1
ATOM 1170 O O . PRO A 1 149 ? -14.438 3.600 -16.272 1.00 49.12 149 PRO A O 1
ATOM 1173 N N . GLU A 1 150 ? -14.961 3.963 -18.418 1.00 48.62 150 GLU A N 1
ATOM 1174 C CA . GLU A 1 150 ? -15.973 2.898 -18.551 1.00 48.62 150 GLU A CA 1
ATOM 1175 C C . GLU A 1 150 ? -15.399 1.537 -19.000 1.00 48.62 150 GLU A C 1
ATOM 1177 O O . GLU A 1 150 ? -16.139 0.570 -19.126 1.00 48.62 150 GLU A O 1
ATOM 1182 N N . ALA A 1 151 ? -14.088 1.422 -19.248 1.00 47.00 151 ALA A N 1
ATOM 1183 C CA . ALA A 1 151 ? -13.463 0.169 -19.703 1.00 47.00 151 ALA A CA 1
ATOM 1184 C C . ALA A 1 151 ? -12.971 -0.747 -18.556 1.00 47.00 151 ALA A C 1
ATOM 1186 O O . ALA A 1 151 ? -12.206 -1.680 -18.803 1.00 47.00 151 ALA A O 1
ATOM 1187 N N . LEU A 1 152 ? -13.373 -0.461 -17.312 1.00 46.53 152 LEU A N 1
ATOM 1188 C CA . LEU A 1 152 ? -13.046 -1.240 -16.107 1.00 46.53 152 LEU A CA 1
ATOM 1189 C C . LEU A 1 152 ? -14.258 -2.000 -15.517 1.00 46.53 152 LEU A C 1
ATOM 1191 O O . LEU A 1 152 ? -14.187 -2.436 -14.369 1.00 46.53 152 LEU A O 1
ATOM 1195 N N . GLU A 1 153 ? -15.339 -2.176 -16.286 1.00 38.94 153 GLU A N 1
ATOM 1196 C CA . GLU A 1 153 ? -16.425 -3.140 -15.999 1.00 38.94 153 GLU A CA 1
ATOM 1197 C C . GLU A 1 153 ? -16.188 -4.485 -16.706 1.00 38.94 153 GLU A C 1
ATOM 1199 O O . GLU A 1 153 ? -16.488 -5.533 -16.087 1.00 38.94 153 GLU A O 1
#

Sequence (153 aa):
MRLQHTVLVILLILGALTNSGFAQEMSDEEISKALFTSGMEDEAKGNIESAVLDFSRALLIDSQNTEAHQKLISLINHADLSADIKVNIRLYEDLVYYLKNLESKVEFSERTVSNLTGELIDLGYEASALEEELLKIKEDVLVRSAYHPEALE

Mean predicted aligned error: 11.75 Å

Secondary structure (DSSP, 8-state):
--HHHHHHHHHHHHHTTSS-S------HHHHHHHHHHHHHHHHHHT-HHHHHHHHHHHHHH-TT-HHHHHHHHHHTT-TT--HHHHHHHHHHHHHHHHHHHHHHHHHHHHHHHHHHHHHHHHTT--HHHHHHHHHHHHHHHHHHHHH-TTTT-

Nearest PDB structures (foldseek):
  8k0f-assembly1_A  TM=5.828E-01  e=3.119E+00  Homo sapiens
  4u0z-assembly1_A-2  TM=5.604E-01  e=5.218E+00  Homo sapiens
  6id0-assembly1_J  TM=3.877E-01  e=3.497E+00  Homo sapiens
  4u0z-assembly2_G-3  TM=5.747E-01  e=8.728E+00  Homo sapiens

Foldseek 3Di:
DVVVVVVVVVVVVVVVVPDDDDPPPQALQRQLVVLQVQLVVCVVVVVNLSSLVSLLVSCVSPVPPVSSLVSNVVSLPPPPDDPVSNVVSVVSVVVSVVVVVVVVVVVVVVVVLVVVLVVVVVVVDDSVVSVVVVVVVVVVVVVVCVPCPPPPD

Radius of gyration: 23.26 Å; Cα contacts (8 Å, |Δi|>4): 78; chains: 1; bounding box: 43×53×59 Å

pLDDT: mean 81.99, std 16.84, range [38.94, 98.31]

Solvent-accessible surface area (backbone atoms only — not comparable to full-atom values): 8609 Å² total; per-residue (Å²): 137,64,67,68,58,55,53,52,52,52,51,52,59,56,53,62,74,76,68,61,88,83,71,80,79,72,48,55,67,56,51,20,51,50,28,34,51,52,13,53,54,27,44,75,72,67,39,51,71,62,13,46,52,24,18,52,49,14,35,73,60,30,76,77,44,58,66,31,50,53,51,46,60,64,50,59,76,41,84,89,57,52,70,68,58,44,51,49,52,53,55,49,51,53,48,52,53,51,50,54,54,49,52,54,51,50,57,52,49,52,51,49,52,53,53,51,52,50,54,42,40,76,74,70,47,60,65,70,62,52,52,54,52,52,48,52,52,52,51,53,52,53,52,55,60,72,75,44,84,76,80,82,121